Protein AF-A0A3A5YXA4-F1 (afdb_monomer)

Sequence (89 aa):
MLLLCMGDLPIGYYTFVRIIITIGAVCIIVNEPVKDLNFWRVAFGLIAIVFNPIIPVYLHDKAIWMPIDIIAAILFTIKLSILKSTKHE

pLDDT: mean 73.69, std 11.93, range [43.0, 87.75]

Radius of gyration: 14.52 Å; Cα contacts (8 Å, |Δi|>4): 38; chains: 1; bounding box: 38×23×44 Å

Mean predicted aligned error: 9.2 Å

Foldseek 3Di:
DPPPVPDPDPPVVLLVVLVVLLVVLVVVLVPDDPPDPDPSNVVSVVSNVCSPSVDPDPPVDPVVVVVVVVVSVVSVVVVVVVVVVVVVD

Structure (mmCIF, N/CA/C/O backbone):
data_AF-A0A3A5YXA4-F1
#
_entry.id   AF-A0A3A5YXA4-F1
#
loop_
_atom_site.group_PDB
_atom_site.id
_atom_site.type_symbol
_atom_site.label_atom_id
_atom_site.label_alt_id
_atom_site.label_comp_id
_atom_site.label_asym_id
_atom_site.label_entity_id
_atom_site.label_seq_id
_atom_site.pdbx_PDB_ins_code
_atom_site.Cartn_x
_atom_site.Cartn_y
_atom_site.Cartn_z
_atom_site.occupancy
_atom_site.B_iso_or_equiv
_atom_site.auth_seq_id
_atom_site.auth_comp_id
_atom_site.auth_asym_id
_atom_site.auth_atom_id
_atom_site.pdbx_PDB_model_num
ATOM 1 N N . MET A 1 1 ? 7.967 4.656 -2.906 1.00 63.31 1 MET A N 1
ATOM 2 C CA . MET A 1 1 ? 8.690 4.781 -4.193 1.00 63.31 1 MET A CA 1
ATOM 3 C C . MET A 1 1 ? 9.416 6.123 -4.399 1.00 63.31 1 MET A C 1
ATOM 5 O O . MET A 1 1 ? 9.715 6.464 -5.532 1.00 63.31 1 MET A O 1
ATOM 9 N N . LEU A 1 2 ? 9.770 6.888 -3.352 1.00 50.88 2 LEU A N 1
ATOM 10 C CA . LEU A 1 2 ? 10.195 8.292 -3.533 1.00 50.88 2 LEU A CA 1
ATOM 11 C C . LEU A 1 2 ? 11.710 8.589 -3.515 1.00 50.88 2 LEU A C 1
ATOM 13 O O . LEU A 1 2 ? 12.062 9.742 -3.708 1.00 50.88 2 LEU A O 1
ATOM 17 N N . LEU A 1 3 ? 12.620 7.616 -3.342 1.00 46.22 3 LEU A N 1
ATOM 18 C CA . LEU A 1 3 ? 14.067 7.935 -3.300 1.00 46.22 3 LEU A CA 1
ATOM 19 C C . LEU A 1 3 ? 15.020 6.947 -4.002 1.00 46.22 3 LEU A C 1
ATOM 21 O O . LEU A 1 3 ? 16.226 7.050 -3.833 1.00 46.22 3 LEU A O 1
ATOM 25 N N . LEU A 1 4 ? 14.518 5.988 -4.790 1.00 50.41 4 LEU A N 1
ATOM 26 C CA . LEU A 1 4 ? 15.350 4.910 -5.367 1.00 50.41 4 LEU A CA 1
ATOM 27 C C . LEU A 1 4 ? 15.319 4.820 -6.904 1.00 50.41 4 LEU A C 1
ATOM 29 O O . LEU A 1 4 ? 15.742 3.821 -7.475 1.00 50.41 4 LEU A O 1
ATOM 33 N N . CYS A 1 5 ? 14.879 5.873 -7.596 1.00 50.94 5 CYS A N 1
ATOM 34 C CA . CYS A 1 5 ? 14.831 5.926 -9.067 1.00 50.94 5 CYS A CA 1
ATOM 35 C C . CYS A 1 5 ? 16.194 6.208 -9.744 1.00 50.94 5 CYS A C 1
ATOM 37 O O . CYS A 1 5 ? 16.248 6.930 -10.734 1.00 50.94 5 CYS A O 1
ATOM 39 N N . MET A 1 6 ? 17.297 5.648 -9.237 1.00 48.69 6 MET A N 1
ATOM 40 C CA . MET A 1 6 ? 18.613 5.704 -9.908 1.00 48.69 6 MET A CA 1
ATOM 41 C C . MET A 1 6 ? 19.337 4.352 -9.994 1.00 48.69 6 MET A C 1
ATOM 43 O O . MET A 1 6 ? 20.485 4.305 -10.419 1.00 48.69 6 MET A O 1
ATOM 47 N N . GLY A 1 7 ? 18.694 3.245 -9.618 1.00 49.91 7 GLY A N 1
ATOM 48 C CA . GLY A 1 7 ? 19.266 1.912 -9.799 1.00 49.91 7 GLY A CA 1
ATOM 49 C C . GLY A 1 7 ? 18.289 1.007 -10.526 1.00 49.91 7 GLY A C 1
ATOM 50 O O . GLY A 1 7 ? 17.104 0.999 -10.185 1.00 49.91 7 GLY A O 1
ATOM 51 N N . ASP A 1 8 ? 18.784 0.223 -11.483 1.00 46.88 8 ASP A N 1
ATOM 52 C CA . ASP A 1 8 ? 18.158 -1.022 -11.939 1.00 46.88 8 ASP A CA 1
ATOM 53 C C . ASP A 1 8 ? 18.016 -1.965 -10.741 1.00 46.88 8 ASP A C 1
ATOM 55 O O . ASP A 1 8 ? 18.823 -2.859 -10.488 1.00 46.88 8 ASP A O 1
ATOM 59 N N . LEU A 1 9 ? 17.028 -1.681 -9.899 1.00 54.16 9 LEU A N 1
ATOM 60 C CA . LEU A 1 9 ? 16.834 -2.410 -8.668 1.00 54.16 9 LEU A CA 1
ATOM 61 C C . LEU A 1 9 ? 16.229 -3.768 -9.033 1.00 54.16 9 LEU A C 1
ATOM 63 O O . LEU A 1 9 ? 15.234 -3.802 -9.770 1.00 54.16 9 LEU A O 1
ATOM 67 N N . PRO A 1 10 ? 16.778 -4.879 -8.513 1.00 60.78 10 PRO A N 1
ATOM 68 C CA . PRO A 1 10 ? 16.247 -6.204 -8.778 1.00 60.78 10 PRO A CA 1
ATOM 69 C C . PRO A 1 10 ? 14.745 -6.233 -8.502 1.00 60.78 10 PRO A C 1
ATOM 71 O O . PRO A 1 10 ? 14.278 -5.672 -7.505 1.00 60.78 10 PRO A O 1
ATOM 74 N N . ILE A 1 11 ? 13.990 -6.940 -9.342 1.00 62.81 11 ILE A N 1
ATOM 75 C CA . ILE A 1 11 ? 12.537 -7.139 -9.191 1.00 62.81 11 ILE A CA 1
ATOM 76 C C . ILE A 1 11 ? 12.143 -7.586 -7.761 1.00 62.81 11 ILE A C 1
ATOM 78 O O . ILE A 1 11 ? 11.045 -7.297 -7.277 1.00 62.81 11 ILE A O 1
ATOM 82 N N . GLY A 1 12 ? 13.079 -8.213 -7.037 1.00 64.06 12 GLY A N 1
ATOM 83 C CA . GLY A 1 12 ? 12.951 -8.587 -5.630 1.00 64.06 12 GLY A CA 1
ATOM 84 C C . GLY A 1 12 ? 12.719 -7.418 -4.664 1.00 64.06 12 GLY A C 1
ATOM 85 O O . GLY A 1 12 ? 11.902 -7.557 -3.758 1.00 64.06 12 GLY A O 1
ATOM 86 N N . TYR A 1 13 ? 13.338 -6.247 -4.856 1.00 69.12 13 TYR A N 1
ATOM 87 C CA . TYR A 1 13 ? 13.131 -5.104 -3.949 1.00 69.12 13 TYR A CA 1
ATOM 88 C C . TYR A 1 13 ? 11.715 -4.529 -4.075 1.00 69.12 13 TYR A C 1
ATOM 90 O O . TYR A 1 13 ? 11.047 -4.257 -3.078 1.00 69.12 13 TYR A O 1
ATOM 98 N N . TYR A 1 14 ? 11.219 -4.406 -5.307 1.00 69.44 14 TYR A N 1
ATOM 99 C CA . TYR A 1 14 ? 9.840 -3.992 -5.577 1.00 69.44 14 TYR A CA 1
ATOM 100 C C . TYR A 1 14 ? 8.825 -4.956 -4.949 1.00 69.44 14 TYR A C 1
ATOM 102 O O . TYR A 1 14 ? 7.818 -4.525 -4.386 1.00 69.44 14 TYR A O 1
ATOM 110 N N . THR A 1 15 ? 9.117 -6.255 -5.002 1.00 74.06 15 THR A N 1
ATOM 111 C CA . THR A 1 15 ? 8.291 -7.298 -4.384 1.00 74.06 15 THR A CA 1
ATOM 112 C C . THR A 1 15 ? 8.330 -7.211 -2.856 1.00 74.06 15 THR A C 1
ATOM 114 O O . THR A 1 15 ? 7.292 -7.317 -2.208 1.00 74.06 15 THR A O 1
ATOM 117 N N . PHE A 1 16 ? 9.493 -6.931 -2.265 1.00 79.19 16 PHE A N 1
ATOM 118 C CA . PHE A 1 16 ? 9.642 -6.771 -0.818 1.00 79.19 16 PHE A CA 1
ATOM 119 C C . PHE A 1 16 ? 8.820 -5.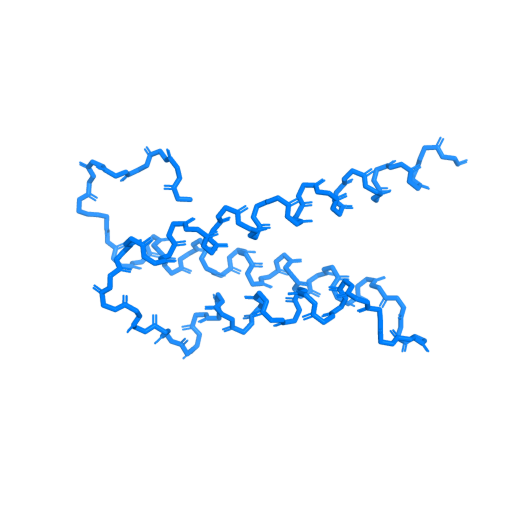598 -0.265 1.00 79.19 16 PHE A C 1
ATOM 121 O O . PHE A 1 16 ? 8.101 -5.751 0.723 1.00 79.19 16 PHE A O 1
ATOM 128 N N . VAL A 1 17 ? 8.849 -4.442 -0.935 1.00 77.81 17 VAL A N 1
ATOM 129 C CA . VAL A 1 17 ? 8.044 -3.272 -0.538 1.00 77.81 17 VAL A CA 1
ATOM 130 C C . VAL A 1 17 ? 6.545 -3.581 -0.613 1.00 77.81 17 VAL A C 1
ATOM 132 O O . VAL A 1 17 ? 5.804 -3.263 0.315 1.00 77.81 17 VAL A O 1
ATOM 135 N N . ARG A 1 18 ? 6.102 -4.264 -1.675 1.00 81.38 18 ARG A N 1
ATOM 136 C CA . ARG A 1 18 ? 4.717 -4.740 -1.829 1.00 81.38 18 ARG A CA 1
ATOM 137 C C . ARG A 1 18 ? 4.282 -5.662 -0.692 1.00 81.38 18 ARG A C 1
ATOM 139 O O . ARG A 1 18 ? 3.192 -5.481 -0.150 1.00 81.38 18 ARG A O 1
ATOM 146 N N . ILE A 1 19 ? 5.143 -6.599 -0.290 1.00 81.62 19 ILE A N 1
ATOM 147 C CA . ILE A 1 19 ? 4.896 -7.494 0.850 1.00 81.62 19 ILE A CA 1
ATOM 148 C C . ILE A 1 19 ? 4.688 -6.678 2.130 1.00 81.62 19 ILE A C 1
ATOM 150 O O . ILE A 1 19 ? 3.685 -6.874 2.812 1.00 81.62 19 ILE A O 1
ATOM 154 N N . ILE A 1 20 ? 5.579 -5.729 2.434 1.00 83.69 20 ILE A N 1
ATOM 155 C CA . ILE A 1 20 ? 5.467 -4.896 3.642 1.00 83.69 20 ILE A CA 1
ATOM 156 C C . ILE A 1 20 ? 4.161 -4.092 3.644 1.00 83.69 20 ILE A C 1
ATOM 158 O O . ILE A 1 20 ? 3.452 -4.087 4.651 1.00 83.69 20 ILE A O 1
ATOM 162 N N . ILE A 1 21 ? 3.822 -3.442 2.526 1.00 83.12 21 ILE A N 1
ATOM 163 C CA . ILE A 1 21 ? 2.590 -2.645 2.404 1.00 83.12 21 ILE A CA 1
ATOM 164 C C . ILE A 1 21 ? 1.357 -3.536 2.593 1.00 83.12 21 ILE A C 1
ATOM 166 O O . ILE A 1 21 ? 0.445 -3.176 3.340 1.00 83.12 21 ILE A O 1
ATOM 170 N N . THR A 1 22 ? 1.351 -4.719 1.974 1.00 85.00 22 THR A N 1
ATOM 171 C CA . THR A 1 22 ? 0.249 -5.685 2.085 1.00 85.00 22 THR A CA 1
ATOM 172 C C . THR A 1 22 ? 0.086 -6.173 3.523 1.00 85.00 22 THR A C 1
ATOM 174 O O . THR A 1 22 ? -1.021 -6.139 4.058 1.00 85.00 22 THR A O 1
ATOM 177 N N . ILE A 1 23 ? 1.179 -6.561 4.189 1.00 85.94 23 ILE A N 1
ATOM 178 C CA . ILE A 1 23 ? 1.157 -7.001 5.593 1.00 85.94 23 ILE A CA 1
ATOM 179 C C . ILE A 1 23 ? 0.645 -5.878 6.500 1.00 85.94 23 ILE A C 1
ATOM 181 O O . ILE A 1 23 ? -0.216 -6.118 7.348 1.00 85.94 23 ILE A O 1
ATOM 185 N N . GLY A 1 24 ? 1.127 -4.647 6.308 1.00 84.06 24 GLY A N 1
ATOM 186 C CA . GLY A 1 24 ? 0.668 -3.490 7.073 1.00 84.06 24 GLY A CA 1
ATOM 187 C C . GLY A 1 24 ? -0.833 -3.239 6.902 1.00 84.06 24 GLY A C 1
ATOM 188 O O . GLY A 1 24 ? -1.534 -3.021 7.890 1.00 84.06 24 GLY A O 1
ATOM 189 N N . ALA A 1 25 ? -1.341 -3.329 5.670 1.00 84.62 25 ALA A N 1
ATOM 190 C CA . ALA A 1 25 ? -2.752 -3.108 5.370 1.00 84.62 25 ALA A CA 1
ATOM 191 C C . ALA A 1 25 ? -3.637 -4.188 6.007 1.00 84.62 25 ALA A C 1
ATOM 193 O O . ALA A 1 25 ? -4.640 -3.869 6.647 1.00 84.62 25 ALA A O 1
ATOM 194 N N . VAL A 1 26 ? -3.230 -5.457 5.908 1.00 84.19 26 VAL A N 1
ATOM 195 C CA . VAL A 1 26 ? -3.920 -6.58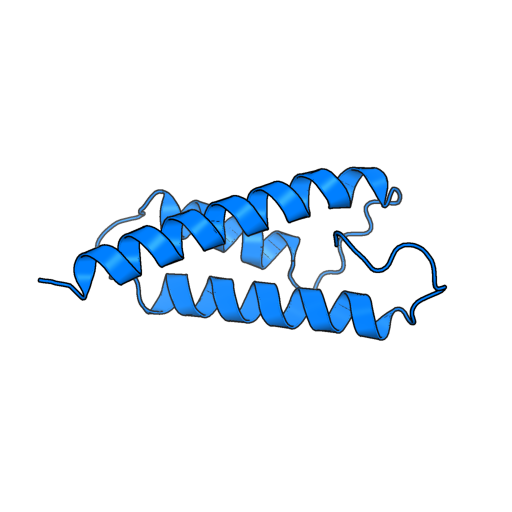2 6.557 1.00 84.19 26 VAL A CA 1
ATOM 196 C C . VAL A 1 26 ? -3.923 -6.421 8.076 1.00 84.19 26 VAL A C 1
ATOM 198 O O . VAL A 1 26 ? -4.960 -6.614 8.704 1.00 84.19 26 VAL A O 1
ATOM 201 N N . CYS A 1 27 ? -2.802 -6.010 8.673 1.00 84.12 27 CYS A N 1
ATOM 202 C CA . CYS A 1 27 ? -2.713 -5.790 10.114 1.00 84.12 27 CYS A CA 1
ATOM 203 C C . CYS A 1 27 ? -3.716 -4.723 10.585 1.00 84.12 27 CYS A C 1
ATOM 205 O O . CYS A 1 27 ? -4.424 -4.941 11.566 1.00 84.12 27 CYS A O 1
ATOM 207 N N . ILE A 1 28 ? -3.849 -3.609 9.856 1.00 81.50 28 ILE A N 1
ATOM 208 C CA . ILE A 1 28 ? -4.849 -2.569 10.157 1.00 81.50 28 ILE A CA 1
ATOM 209 C C . ILE A 1 28 ? -6.271 -3.139 10.059 1.00 81.50 28 ILE A C 1
ATOM 211 O O . ILE A 1 28 ? -7.060 -2.959 10.982 1.00 81.50 28 ILE A O 1
ATOM 215 N N . ILE A 1 29 ? -6.584 -3.881 8.990 1.00 80.88 29 ILE A N 1
ATOM 216 C CA . ILE A 1 29 ? -7.913 -4.484 8.780 1.00 80.88 29 ILE A CA 1
ATOM 217 C C . ILE A 1 29 ? -8.291 -5.452 9.909 1.00 80.88 29 ILE A C 1
ATOM 219 O O . ILE A 1 29 ? -9.438 -5.435 10.359 1.00 80.88 29 ILE A O 1
ATOM 223 N N . VAL A 1 30 ? -7.347 -6.292 10.349 1.00 81.44 30 VAL A N 1
ATOM 224 C CA . VAL A 1 30 ? -7.557 -7.297 11.405 1.00 81.44 30 VAL A CA 1
ATOM 225 C C . VA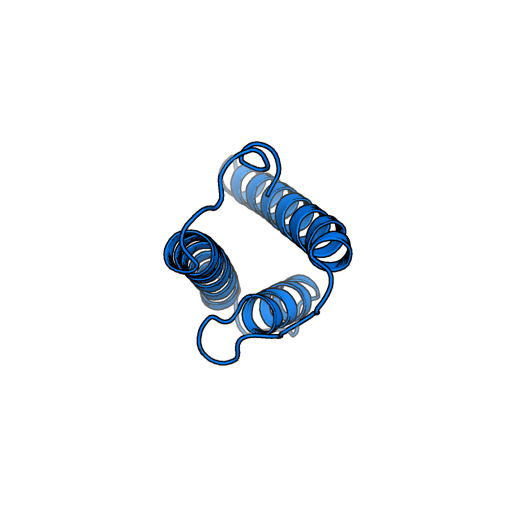L A 1 30 ? -7.718 -6.649 12.782 1.00 81.44 30 VAL A C 1
ATOM 227 O O . VAL A 1 30 ? -8.489 -7.150 13.596 1.00 81.44 30 VAL A O 1
ATOM 230 N N . ASN A 1 31 ? -7.028 -5.534 13.040 1.00 77.81 31 ASN A N 1
ATOM 231 C CA . ASN A 1 31 ? -7.180 -4.778 14.287 1.00 77.81 31 ASN A CA 1
ATOM 232 C C . ASN A 1 31 ? -8.476 -3.947 14.334 1.00 77.81 31 ASN A C 1
ATOM 234 O O . ASN A 1 31 ? -8.922 -3.562 15.412 1.00 77.81 31 ASN A O 1
ATOM 238 N N . GLU A 1 32 ? -9.094 -3.657 13.188 1.00 74.69 32 GLU A N 1
ATOM 239 C CA . GLU A 1 32 ? -10.360 -2.926 13.123 1.00 74.69 32 GLU A CA 1
ATOM 240 C C . GLU A 1 32 ? -11.535 -3.879 13.451 1.00 74.69 32 GLU A C 1
ATOM 242 O O . GLU A 1 32 ? -11.626 -4.950 12.846 1.00 74.69 32 GLU A O 1
ATOM 247 N N . PRO A 1 33 ? -12.473 -3.540 14.358 1.00 69.19 33 PRO A N 1
ATOM 248 C CA . PRO A 1 33 ? -13.594 -4.420 14.696 1.00 69.19 33 PRO A CA 1
ATOM 249 C C . PRO A 1 33 ? -14.503 -4.693 13.486 1.00 69.19 33 PRO A C 1
ATOM 251 O O . PRO A 1 33 ? -14.815 -3.802 12.700 1.00 69.19 33 PRO A O 1
ATOM 254 N N . VAL A 1 34 ? -14.968 -5.942 13.358 1.00 67.44 34 VAL A N 1
ATOM 255 C CA . VAL A 1 34 ? -15.759 -6.466 12.216 1.00 67.44 34 VAL A CA 1
ATOM 256 C C . VAL A 1 34 ? -17.187 -5.902 12.157 1.00 67.44 34 VAL A C 1
ATOM 258 O O . VAL A 1 34 ? -17.948 -6.238 11.259 1.00 67.44 34 VAL A O 1
ATOM 261 N N . LYS A 1 35 ? -17.565 -5.058 13.121 1.00 60.19 35 LYS A N 1
ATOM 262 C CA . LYS A 1 35 ? -18.959 -4.684 13.359 1.00 60.19 35 LYS A CA 1
ATOM 263 C C . LYS A 1 35 ? -19.581 -3.873 12.215 1.00 60.19 35 LYS A C 1
ATOM 265 O O . LYS A 1 35 ? -20.780 -3.999 12.026 1.00 60.19 35 LYS A O 1
ATOM 270 N N . ASP A 1 36 ? -18.771 -3.169 11.416 1.00 61.38 36 ASP A N 1
ATOM 271 C CA . ASP A 1 36 ? -19.231 -2.409 10.248 1.00 61.38 36 ASP A CA 1
ATOM 272 C C . ASP A 1 36 ? -18.202 -2.395 9.105 1.00 61.38 36 ASP A C 1
ATOM 274 O O . ASP A 1 36 ? -16.982 -2.426 9.320 1.00 61.38 36 ASP A O 1
ATOM 278 N N . LEU A 1 37 ? -18.695 -2.311 7.861 1.00 65.38 37 LEU A N 1
ATOM 279 C CA . LEU A 1 37 ? -17.874 -2.033 6.677 1.00 65.38 37 LEU A CA 1
ATOM 280 C C . LEU A 1 37 ? -17.407 -0.574 6.705 1.00 65.38 37 LEU A C 1
ATOM 282 O O . LEU A 1 37 ? -17.923 0.294 6.005 1.00 65.38 37 LEU A O 1
ATOM 286 N N . ASN A 1 38 ? -16.401 -0.309 7.531 1.00 77.31 38 ASN A N 1
ATOM 287 C CA . ASN A 1 38 ? -15.787 1.005 7.627 1.00 77.31 38 ASN A CA 1
ATOM 288 C C . ASN A 1 38 ? -15.083 1.369 6.315 1.00 77.31 38 ASN A C 1
ATOM 290 O O . ASN A 1 38 ? -14.388 0.539 5.723 1.00 77.31 38 ASN A O 1
ATOM 294 N N . PHE A 1 39 ? -15.180 2.641 5.915 1.00 82.00 39 PHE A N 1
ATOM 295 C CA . PHE A 1 39 ? -14.467 3.196 4.756 1.00 82.00 39 PHE A CA 1
ATOM 296 C C . PHE A 1 39 ? -12.982 2.799 4.750 1.00 82.00 39 PHE A C 1
ATOM 298 O O . PHE A 1 39 ? -12.435 2.384 3.731 1.00 82.00 39 PHE A O 1
ATOM 305 N N . TRP A 1 40 ? -12.353 2.826 5.925 1.00 80.75 40 TRP A N 1
ATOM 306 C CA . TRP A 1 40 ? -10.970 2.411 6.123 1.00 80.75 40 TRP A CA 1
ATOM 307 C C . TRP A 1 40 ? -10.711 0.947 5.770 1.00 80.75 40 TRP A C 1
ATOM 309 O O . TRP A 1 40 ? -9.742 0.648 5.081 1.00 80.75 40 TRP A O 1
ATOM 319 N N . ARG A 1 41 ? -11.596 0.031 6.164 1.00 81.25 41 ARG A N 1
ATOM 320 C CA . ARG A 1 41 ? -11.456 -1.394 5.848 1.00 81.25 41 ARG A CA 1
ATOM 321 C C . ARG A 1 41 ? -11.521 -1.636 4.339 1.00 81.25 41 ARG A C 1
ATOM 323 O O . ARG A 1 41 ? -10.730 -2.416 3.817 1.00 81.25 41 ARG A O 1
ATOM 330 N N . VAL A 1 42 ? -12.417 -0.940 3.639 1.00 83.81 42 VAL A N 1
ATOM 331 C CA . VAL A 1 42 ? 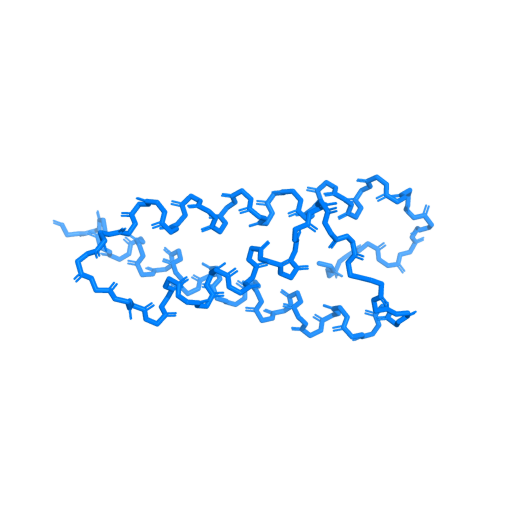-12.541 -1.032 2.175 1.00 83.81 42 VAL A CA 1
ATOM 332 C C . VAL A 1 42 ? -11.314 -0.430 1.481 1.00 83.81 42 VAL A C 1
ATOM 334 O O . VAL A 1 42 ? -10.743 -1.065 0.596 1.00 83.81 42 VAL A O 1
ATOM 337 N N . ALA A 1 43 ? -10.857 0.747 1.919 1.00 85.62 43 ALA A N 1
ATOM 338 C CA . ALA A 1 43 ? -9.680 1.411 1.362 1.00 85.62 43 ALA A CA 1
ATOM 339 C C . ALA A 1 43 ? -8.401 0.572 1.539 1.00 85.62 43 ALA A C 1
ATOM 341 O O . ALA A 1 43 ? -7.681 0.332 0.571 1.00 85.62 43 ALA A O 1
ATOM 342 N N . PHE A 1 44 ? -8.140 0.062 2.747 1.00 84.19 44 PHE A N 1
ATOM 343 C CA . PHE A 1 44 ? -6.984 -0.802 3.004 1.00 84.19 44 PHE A CA 1
ATOM 344 C C . PHE A 1 44 ? -7.119 -2.177 2.342 1.00 84.19 44 PHE A C 1
ATOM 346 O O . PHE A 1 44 ? -6.109 -2.741 1.928 1.00 84.19 44 PHE A O 1
ATOM 353 N N . GLY A 1 45 ? -8.339 -2.699 2.177 1.00 84.44 45 GLY A N 1
ATOM 354 C CA . GLY A 1 45 ? -8.589 -3.924 1.414 1.00 84.44 45 GLY A CA 1
ATOM 355 C C . GLY A 1 45 ? -8.220 -3.766 -0.062 1.00 84.44 45 GLY A C 1
ATOM 356 O O . GLY A 1 45 ? -7.520 -4.611 -0.616 1.00 84.44 45 GLY A O 1
ATOM 357 N N . LEU A 1 46 ? -8.605 -2.644 -0.680 1.00 84.69 46 LEU A N 1
ATOM 358 C CA . LEU A 1 46 ? -8.193 -2.295 -2.044 1.00 84.69 46 LEU A CA 1
ATOM 359 C C . LEU A 1 46 ? -6.672 -2.148 -2.159 1.00 84.69 46 LEU A C 1
ATOM 361 O O . LEU A 1 46 ? -6.084 -2.704 -3.083 1.00 84.69 46 LEU A O 1
ATOM 365 N N . ILE A 1 47 ? -6.021 -1.471 -1.206 1.00 84.50 47 ILE A N 1
ATOM 366 C CA . ILE A 1 47 ? -4.552 -1.361 -1.170 1.00 84.50 47 ILE A CA 1
ATOM 367 C C . ILE A 1 47 ? -3.916 -2.752 -1.075 1.00 84.50 47 ILE A C 1
ATOM 369 O O . ILE A 1 47 ? -3.014 -3.054 -1.849 1.00 84.50 47 ILE A O 1
ATOM 373 N N . ALA A 1 48 ? -4.394 -3.622 -0.184 1.00 83.69 48 ALA A N 1
ATOM 374 C CA . ALA A 1 48 ? -3.858 -4.973 -0.035 1.00 83.69 48 ALA A CA 1
ATOM 375 C C . ALA A 1 48 ? -3.984 -5.797 -1.327 1.00 83.69 48 ALA A C 1
ATOM 377 O O . ALA A 1 48 ? -3.081 -6.565 -1.635 1.00 83.69 48 ALA A O 1
ATOM 378 N N . ILE A 1 49 ? -5.060 -5.613 -2.101 1.00 82.81 49 ILE A N 1
ATOM 379 C CA . ILE A 1 49 ? -5.244 -6.269 -3.405 1.00 82.81 49 ILE A CA 1
ATOM 380 C C . ILE A 1 49 ? -4.285 -5.688 -4.452 1.00 82.81 49 ILE A C 1
ATOM 382 O O . ILE A 1 49 ? -3.605 -6.444 -5.141 1.00 82.81 49 ILE A O 1
ATOM 386 N N . VAL A 1 50 ? -4.200 -4.360 -4.559 1.00 81.12 50 VAL A N 1
ATOM 387 C CA . VAL A 1 50 ? -3.354 -3.673 -5.553 1.00 81.12 50 VAL A CA 1
ATOM 388 C C . VAL A 1 50 ? -1.867 -3.948 -5.311 1.00 81.12 50 VAL A C 1
ATOM 390 O O . VAL A 1 50 ? -1.106 -4.165 -6.255 1.00 81.12 50 VAL A O 1
ATOM 393 N N . PHE A 1 51 ? -1.449 -3.974 -4.047 1.00 78.12 51 PHE A N 1
ATOM 394 C CA . PHE A 1 51 ? -0.068 -4.231 -3.644 1.00 78.12 51 PHE A CA 1
ATOM 395 C C . PHE A 1 51 ? 0.236 -5.715 -3.409 1.00 78.12 51 PHE A C 1
ATOM 397 O O . PHE A 1 51 ? 1.365 -6.035 -3.038 1.00 78.12 51 PHE A O 1
ATOM 404 N N . ASN A 1 52 ? -0.711 -6.623 -3.670 1.00 79.75 52 ASN A N 1
ATOM 405 C CA . ASN A 1 52 ? -0.535 -8.048 -3.417 1.00 79.75 52 ASN A CA 1
ATOM 406 C C . ASN A 1 52 ? 0.626 -8.624 -4.258 1.00 79.75 52 ASN A C 1
ATOM 408 O O . ASN A 1 52 ? 0.575 -8.564 -5.489 1.00 79.75 52 ASN A O 1
ATOM 412 N N . PRO A 1 53 ? 1.661 -9.228 -3.647 1.00 70.06 53 PRO A N 1
ATOM 413 C CA . PRO A 1 53 ? 2.746 -9.878 -4.386 1.00 70.06 53 PRO A CA 1
ATOM 414 C C . PRO A 1 53 ? 2.300 -11.144 -5.140 1.00 70.06 53 PRO A C 1
ATOM 416 O O . PRO A 1 53 ? 2.993 -11.558 -6.064 1.00 70.06 53 PRO A O 1
ATOM 419 N N . ILE A 1 54 ? 1.169 -11.760 -4.762 1.00 70.12 54 ILE A N 1
ATOM 420 C CA . ILE A 1 54 ? 0.673 -13.010 -5.371 1.00 70.12 54 ILE A CA 1
ATOM 421 C C . ILE A 1 54 ? 0.109 -12.766 -6.777 1.00 70.12 54 ILE A C 1
ATOM 423 O O . ILE A 1 54 ? 0.268 -13.606 -7.659 1.00 70.12 54 ILE A O 1
ATOM 427 N N . ILE A 1 55 ? -0.531 -11.612 -6.996 1.00 67.75 55 ILE A N 1
ATOM 428 C CA . ILE A 1 55 ? -1.071 -11.212 -8.300 1.00 67.75 55 ILE A CA 1
ATOM 429 C C . ILE A 1 55 ? -0.316 -9.954 -8.737 1.00 67.75 55 ILE A C 1
ATOM 431 O O . ILE A 1 55 ? -0.765 -8.840 -8.457 1.00 67.75 55 ILE A O 1
ATOM 435 N N . PRO A 1 56 ? 0.855 -10.098 -9.385 1.00 63.66 56 PRO A N 1
ATOM 436 C CA . PRO A 1 56 ? 1.604 -8.951 -9.868 1.00 63.66 56 PRO A CA 1
ATOM 437 C C . PRO A 1 56 ? 0.778 -8.213 -10.924 1.00 63.66 56 PRO A C 1
ATOM 439 O O . PRO A 1 56 ? 0.608 -8.666 -12.054 1.00 63.66 56 PRO A O 1
ATOM 442 N N . VAL A 1 57 ? 0.245 -7.052 -10.546 1.00 67.81 57 VAL A N 1
ATOM 443 C CA . VAL A 1 57 ? -0.410 -6.144 -11.486 1.00 67.81 57 VAL A CA 1
ATOM 444 C C . VAL A 1 57 ? 0.675 -5.497 -12.347 1.00 67.81 57 VAL A C 1
ATOM 446 O O . VAL A 1 57 ? 1.416 -4.621 -11.895 1.00 67.81 57 VAL A O 1
ATOM 449 N N . TYR A 1 58 ? 0.778 -5.930 -13.600 1.00 65.62 58 TYR A N 1
ATOM 450 C CA . TYR A 1 58 ? 1.669 -5.329 -14.589 1.00 65.62 58 TYR A CA 1
ATOM 451 C C . TYR A 1 58 ? 1.013 -4.087 -15.191 1.00 65.62 58 TYR A C 1
ATOM 453 O O . TYR A 1 58 ? 0.523 -4.090 -16.317 1.00 65.62 58 TYR A O 1
ATOM 461 N N . LEU A 1 59 ? 1.001 -2.993 -14.431 1.00 64.25 59 LEU A N 1
ATOM 462 C CA . 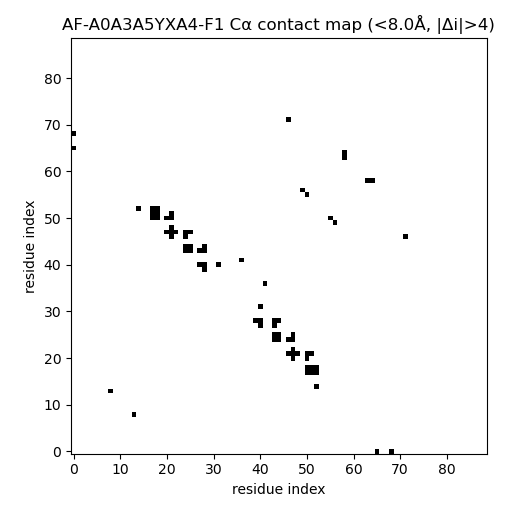LEU A 1 59 ? 0.877 -1.680 -15.055 1.00 64.25 5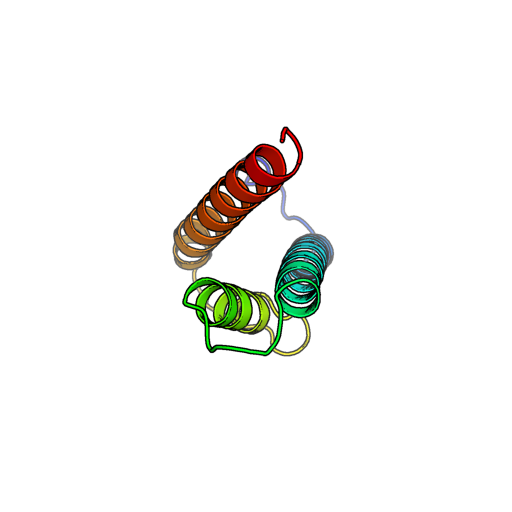9 LEU A CA 1
ATOM 463 C C . LEU A 1 59 ? 2.217 -1.434 -15.753 1.00 64.25 59 LEU A C 1
ATOM 465 O O . LEU A 1 59 ? 3.226 -1.222 -15.081 1.00 64.25 59 LEU A O 1
ATOM 469 N N . HIS A 1 60 ? 2.229 -1.553 -17.084 1.00 61.94 60 HIS A N 1
ATOM 470 C CA . HIS A 1 60 ? 3.421 -1.406 -17.932 1.00 61.94 60 HIS A CA 1
ATOM 471 C C . HIS A 1 60 ? 4.169 -0.077 -17.709 1.00 61.94 60 HIS A C 1
ATOM 473 O O . HIS A 1 60 ? 5.349 0.017 -18.033 1.00 61.94 60 HIS A O 1
ATOM 479 N N 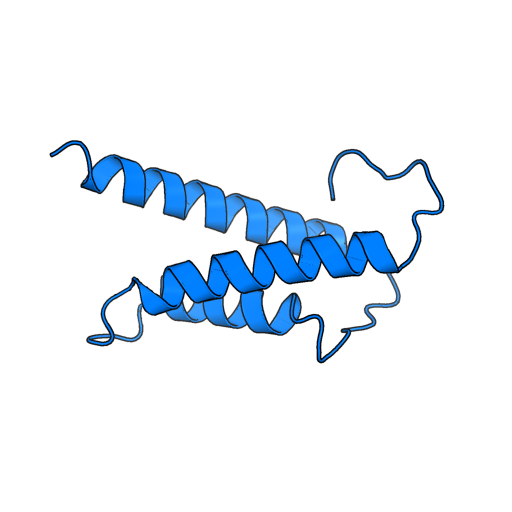. ASP A 1 61 ? 3.515 0.910 -17.088 1.00 67.25 61 ASP A N 1
ATOM 480 C CA . ASP A 1 61 ? 4.088 2.199 -16.730 1.00 67.25 61 ASP A CA 1
ATOM 481 C C . ASP A 1 61 ? 4.360 2.345 -15.226 1.00 67.25 61 ASP A C 1
ATOM 483 O O . ASP A 1 61 ? 3.444 2.383 -14.394 1.00 67.25 61 ASP A O 1
ATOM 487 N N . LYS A 1 62 ? 5.638 2.552 -14.872 1.00 66.88 62 LYS A N 1
ATOM 488 C CA . LYS A 1 62 ? 6.041 2.968 -13.512 1.00 66.88 62 LYS A CA 1
ATOM 489 C C . LYS A 1 62 ? 5.404 4.306 -13.114 1.00 66.88 62 LYS A C 1
ATOM 491 O O . LYS A 1 62 ? 5.184 4.542 -11.927 1.00 66.88 62 LYS A O 1
ATOM 496 N N . ALA A 1 63 ? 5.060 5.147 -14.092 1.00 73.38 63 ALA A N 1
ATOM 497 C CA . ALA A 1 63 ? 4.374 6.417 -13.875 1.00 73.38 63 ALA A CA 1
ATOM 498 C C . ALA A 1 63 ? 2.992 6.248 -13.221 1.00 73.38 63 ALA A C 1
ATOM 500 O O . ALA A 1 63 ? 2.575 7.120 -12.466 1.00 73.38 63 ALA A O 1
ATOM 501 N N . ILE A 1 64 ? 2.308 5.119 -13.448 1.00 77.62 64 ILE A N 1
ATOM 502 C CA . ILE A 1 64 ? 0.990 4.847 -12.853 1.00 77.62 64 ILE A CA 1
ATOM 503 C C . ILE A 1 64 ? 1.125 4.356 -11.406 1.00 77.62 64 ILE A C 1
ATOM 505 O O . ILE A 1 64 ? 0.270 4.634 -10.569 1.00 77.62 64 ILE A O 1
ATOM 509 N N . TRP A 1 65 ? 2.225 3.678 -11.072 1.00 76.50 65 TRP A N 1
ATOM 510 C CA . TRP A 1 65 ? 2.493 3.238 -9.700 1.00 76.50 65 TRP A CA 1
ATOM 511 C C . TRP A 1 65 ? 2.784 4.398 -8.750 1.00 76.50 65 TRP A C 1
ATOM 513 O O . TRP A 1 65 ? 2.370 4.358 -7.595 1.00 76.50 65 TRP A O 1
ATOM 523 N N . MET A 1 66 ? 3.427 5.459 -9.240 1.00 77.31 66 MET A N 1
ATOM 524 C CA . MET A 1 66 ? 3.783 6.624 -8.432 1.00 77.31 66 MET A CA 1
ATOM 525 C C . MET A 1 66 ? 2.586 7.271 -7.700 1.00 77.31 66 MET A C 1
ATOM 527 O O . MET A 1 66 ? 2.672 7.419 -6.479 1.00 77.31 66 MET A O 1
ATOM 531 N N . PRO A 1 67 ? 1.464 7.630 -8.357 1.00 81.25 67 PRO A N 1
ATOM 532 C CA . PRO A 1 67 ? 0.303 8.174 -7.655 1.00 81.25 67 PRO A CA 1
ATOM 533 C C . PRO A 1 67 ? -0.349 7.153 -6.714 1.00 81.25 67 PRO A C 1
ATOM 535 O O . PRO A 1 67 ? -0.788 7.533 -5.632 1.00 81.25 67 PRO A O 1
ATOM 538 N N . ILE A 1 68 ? -0.366 5.863 -7.069 1.00 82.31 68 ILE A N 1
ATOM 539 C CA . ILE A 1 68 ? -0.924 4.796 -6.219 1.00 82.31 68 ILE A CA 1
ATOM 540 C C . ILE A 1 68 ? -0.131 4.686 -4.908 1.00 82.31 68 ILE A C 1
ATOM 542 O O . ILE A 1 68 ? -0.719 4.645 -3.826 1.00 82.31 68 ILE A O 1
ATOM 546 N N . ASP A 1 69 ? 1.199 4.697 -4.993 1.00 81.88 69 ASP A N 1
ATOM 547 C CA . ASP A 1 69 ? 2.089 4.687 -3.831 1.00 81.88 69 ASP A CA 1
ATOM 548 C C . ASP A 1 69 ? 1.897 5.917 -2.941 1.00 81.88 69 ASP A C 1
ATOM 550 O O . ASP A 1 69 ? 1.890 5.801 -1.715 1.00 81.88 69 ASP A O 1
ATOM 554 N N . ILE A 1 70 ? 1.733 7.098 -3.545 1.00 83.81 70 ILE A N 1
ATOM 555 C CA . ILE A 1 70 ? 1.499 8.345 -2.807 1.00 83.81 70 ILE A CA 1
ATOM 556 C C . ILE A 1 70 ? 0.173 8.270 -2.043 1.00 83.81 70 ILE A C 1
ATOM 558 O O . ILE A 1 70 ? 0.134 8.589 -0.854 1.00 83.81 70 ILE A O 1
ATOM 562 N N . ILE A 1 71 ? -0.897 7.800 -2.687 1.00 86.38 71 ILE A N 1
ATOM 563 C CA . ILE A 1 71 ? -2.209 7.634 -2.049 1.00 86.38 71 ILE A CA 1
ATOM 564 C C . ILE A 1 71 ? -2.119 6.639 -0.886 1.00 86.38 71 ILE A C 1
ATOM 566 O O . ILE A 1 71 ? -2.607 6.930 0.209 1.00 86.38 71 ILE A O 1
ATOM 570 N N . ALA A 1 72 ? -1.456 5.496 -1.088 1.00 84.56 72 ALA A N 1
ATOM 571 C CA . ALA A 1 72 ? -1.261 4.501 -0.037 1.00 84.56 72 ALA A CA 1
ATOM 572 C C . ALA A 1 72 ? -0.479 5.077 1.155 1.00 84.56 72 ALA A C 1
ATOM 574 O O . ALA A 1 72 ? -0.887 4.888 2.303 1.00 84.56 72 ALA A O 1
ATOM 575 N N . ALA A 1 73 ? 0.596 5.829 0.899 1.00 85.00 73 ALA A N 1
ATOM 576 C CA . ALA A 1 73 ? 1.390 6.472 1.944 1.00 85.00 73 ALA A CA 1
ATOM 577 C C . ALA A 1 73 ? 0.561 7.473 2.762 1.00 85.00 73 ALA A C 1
ATOM 579 O O . ALA A 1 73 ? 0.569 7.409 3.991 1.00 85.00 73 ALA A O 1
ATOM 580 N N . ILE A 1 74 ? -0.205 8.344 2.097 1.00 87.75 74 ILE A N 1
ATOM 581 C CA . ILE A 1 74 ? -1.081 9.321 2.760 1.00 87.75 74 ILE A CA 1
ATOM 582 C C . ILE A 1 74 ? -2.113 8.607 3.641 1.00 87.75 74 ILE A C 1
ATOM 584 O O . ILE A 1 74 ? -2.286 8.970 4.806 1.00 87.75 74 ILE A O 1
ATOM 588 N N . LEU A 1 75 ? -2.766 7.562 3.122 1.00 86.19 75 LEU A N 1
ATOM 589 C CA . LEU A 1 75 ? -3.763 6.796 3.875 1.00 86.19 75 LEU A CA 1
ATOM 590 C C . LEU A 1 75 ? -3.160 6.129 5.117 1.00 86.19 75 LEU A C 1
ATOM 592 O O . LEU A 1 75 ? -3.755 6.204 6.195 1.00 86.19 75 LEU A O 1
ATOM 596 N N . PHE A 1 76 ? -1.965 5.5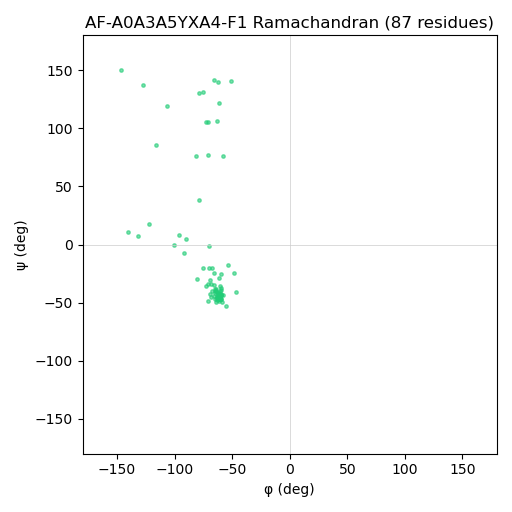43 4.998 1.00 85.00 76 PHE A N 1
ATOM 597 C CA . PHE A 1 76 ? -1.226 5.009 6.144 1.00 85.00 76 PHE A CA 1
ATOM 598 C C . PHE A 1 76 ? -0.892 6.097 7.170 1.00 85.00 76 PHE A C 1
ATOM 600 O O . PHE A 1 76 ? -1.138 5.902 8.359 1.00 85.00 76 PHE A O 1
ATOM 607 N N . THR A 1 77 ? -0.381 7.253 6.740 1.00 85.75 77 THR A N 1
ATOM 608 C CA . THR A 1 77 ? -0.034 8.363 7.642 1.00 85.75 77 THR A CA 1
ATOM 609 C C . THR A 1 77 ? -1.249 8.892 8.401 1.00 85.75 77 THR A C 1
ATOM 611 O O . THR A 1 77 ? -1.159 9.126 9.612 1.00 85.75 77 THR A O 1
ATOM 614 N N . ILE A 1 78 ? -2.395 9.039 7.731 1.00 87.12 78 ILE A N 1
ATOM 615 C CA . ILE A 1 78 ? -3.637 9.472 8.382 1.00 87.12 78 ILE A CA 1
ATOM 616 C C . ILE A 1 78 ? -4.081 8.417 9.399 1.00 87.12 78 ILE A C 1
ATOM 618 O O . ILE A 1 78 ? -4.347 8.764 10.550 1.00 87.12 78 ILE A O 1
ATOM 622 N N . LYS A 1 79 ? -4.095 7.127 9.031 1.00 83.19 79 LYS A N 1
ATOM 623 C CA . LYS A 1 79 ? -4.472 6.057 9.968 1.00 83.19 79 LYS A CA 1
ATOM 624 C C . LYS A 1 79 ? -3.572 5.989 11.189 1.00 83.19 79 LYS A C 1
ATOM 626 O O . LYS A 1 79 ? -4.078 5.840 12.298 1.00 83.19 79 LYS A O 1
ATOM 631 N N . LEU A 1 80 ? -2.262 6.117 10.998 1.00 83.31 80 LEU A N 1
ATOM 632 C CA . LEU A 1 80 ? -1.299 6.134 12.096 1.00 83.31 80 LEU A CA 1
ATOM 633 C C . LEU A 1 80 ? -1.507 7.346 13.008 1.00 83.31 80 LEU A C 1
ATOM 635 O O . LEU A 1 80 ? -1.420 7.205 14.224 1.00 83.31 80 LEU A O 1
ATOM 639 N N . SER A 1 81 ? -1.830 8.512 12.445 1.00 84.38 81 SER A N 1
ATOM 640 C CA . SER A 1 81 ? -2.142 9.718 13.224 1.00 84.38 81 SER A CA 1
ATOM 641 C C . SER A 1 81 ? -3.420 9.553 14.050 1.00 84.38 81 SER A C 1
ATOM 643 O O . SER A 1 81 ? -3.430 9.904 15.228 1.00 84.38 81 SER A O 1
ATOM 645 N N . ILE A 1 82 ? -4.465 8.951 13.471 1.00 82.25 82 ILE A N 1
ATOM 646 C CA . ILE A 1 82 ? -5.713 8.636 14.182 1.00 82.25 82 ILE A CA 1
ATOM 647 C C . ILE A 1 82 ? -5.445 7.626 15.304 1.00 82.25 82 ILE A C 1
ATOM 649 O O . ILE A 1 82 ? -5.810 7.878 16.448 1.00 82.25 82 ILE A O 1
ATOM 653 N N . LEU A 1 83 ? -4.742 6.527 15.007 1.00 76.56 83 LEU A N 1
ATOM 654 C CA . LEU A 1 83 ? -4.405 5.496 15.993 1.00 76.56 83 LEU A CA 1
ATOM 655 C C . LEU A 1 83 ? -3.557 6.058 17.144 1.00 76.56 83 LEU A C 1
ATOM 657 O O . LEU A 1 83 ? -3.774 5.709 18.303 1.00 76.56 83 LEU A O 1
ATOM 661 N N . LYS A 1 84 ? -2.604 6.946 16.835 1.00 74.06 84 LYS A N 1
ATOM 662 C CA . LYS A 1 84 ? -1.800 7.647 17.842 1.00 74.06 84 LYS A CA 1
ATOM 663 C C . LYS A 1 84 ? -2.666 8.558 18.714 1.00 74.06 84 LYS A C 1
ATOM 665 O O . LYS A 1 84 ? -2.442 8.603 19.919 1.00 74.06 84 LYS A O 1
ATOM 670 N N . SER A 1 85 ? -3.642 9.251 18.127 1.00 69.44 85 SER A N 1
ATOM 671 C CA . SER A 1 85 ? -4.571 10.114 18.864 1.00 69.44 85 SER A CA 1
ATOM 672 C C . SER A 1 85 ? -5.452 9.321 19.828 1.00 69.44 85 SER A C 1
ATOM 674 O O . SER A 1 85 ? -5.667 9.775 20.942 1.00 69.44 85 SER A O 1
ATOM 676 N N . THR A 1 86 ? -5.910 8.125 19.446 1.00 61.69 86 THR A N 1
ATOM 677 C CA . THR A 1 86 ? -6.739 7.266 20.315 1.00 61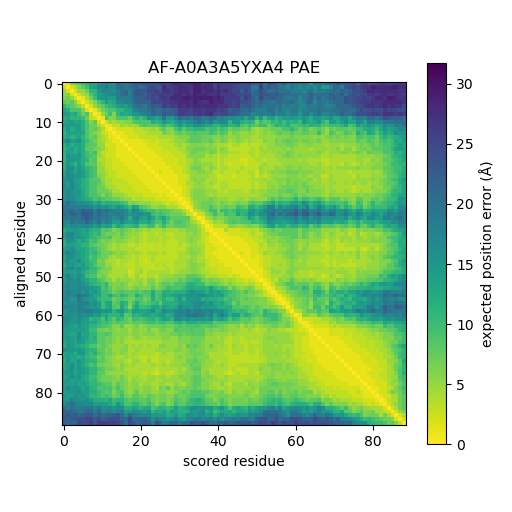.69 86 THR A CA 1
ATOM 678 C C . THR A 1 86 ? -5.967 6.672 21.496 1.00 61.69 86 THR A C 1
ATOM 680 O O . THR A 1 86 ? -6.573 6.247 22.467 1.00 61.69 86 THR A O 1
ATOM 683 N N . LYS A 1 87 ? -4.631 6.619 21.430 1.00 53.62 87 LYS A N 1
ATOM 684 C CA . LYS A 1 87 ? -3.781 6.067 22.500 1.00 53.62 87 LYS A CA 1
ATOM 685 C C . LYS A 1 87 ? -3.315 7.122 23.514 1.00 53.62 87 LYS A C 1
ATOM 687 O O . LYS A 1 87 ? -2.645 6.775 24.480 1.00 53.62 87 LYS A O 1
ATOM 692 N N . HIS A 1 88 ? -3.592 8.399 23.251 1.00 49.81 88 HIS A N 1
ATOM 693 C CA . HIS A 1 88 ? -3.199 9.521 24.107 1.00 49.81 88 HIS A CA 1
ATOM 694 C C . HIS A 1 88 ? -4.299 9.976 25.080 1.00 49.81 88 HIS A C 1
ATOM 696 O O . HIS A 1 88 ? -4.115 10.987 25.756 1.00 49.81 88 HIS A O 1
ATOM 702 N N . GLU A 1 89 ? -5.390 9.219 25.165 1.00 43.00 89 GLU A N 1
ATOM 703 C CA . GLU A 1 89 ? -6.477 9.349 26.142 1.00 43.00 89 GLU A CA 1
ATOM 704 C C . GLU A 1 89 ? -6.510 8.086 27.016 1.00 43.00 89 GLU A C 1
ATOM 706 O O . GLU A 1 89 ? -6.745 8.219 28.236 1.00 43.00 89 GLU A O 1
#

Nearest PDB structures (foldseek):
  1m5i-assembly1_A  TM=4.781E-01  e=4.863E+00  Homo sapiens

Secondary structure (DSSP, 8-state):
--S-TTS---HHHHHHHHHHHHHHHHHHHHHS-TTS--HHHHHHHHHHHHT-SSS----S-HHHHHHHHHHHHHHHHHHHHHHHHHT--

Solvent-accessible surface area (backbone atoms only — not comparable to full-atom values): 5332 Å² total; per-residue (Å²): 133,90,84,62,94,85,55,95,65,58,71,63,57,65,43,51,54,23,45,52,54,22,52,52,27,49,52,54,47,71,71,45,74,84,87,56,94,42,72,62,48,55,53,33,49,52,48,27,57,66,34,26,66,88,57,74,73,79,66,91,44,70,75,64,48,52,61,53,48,50,53,52,50,51,53,50,53,52,51,52,52,52,56,53,57,68,70,76,114